Pro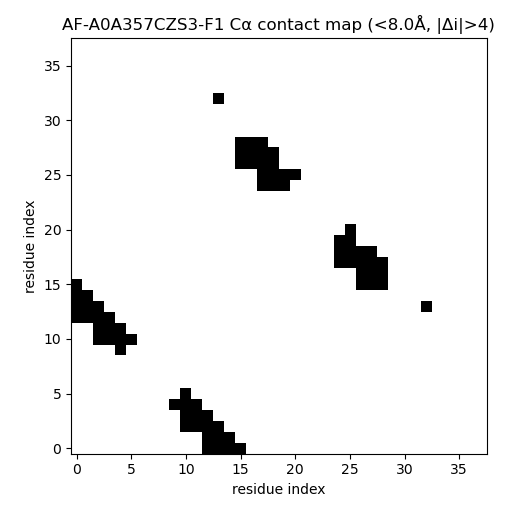tein AF-A0A357CZS3-F1 (afdb_monomer)

Solvent-accessible surface area (backbone atoms only — not comparable to full-atom values): 2762 Å² total; per-residue (Å²): 94,65,68,54,74,46,88,100,76,53,72,52,73,52,77,62,53,69,46,82,52,99,90,51,72,47,75,76,56,81,74,83,91,66,93,82,86,134

Foldseek 3Di:
DAKDDDPPPDIDGDDWDWDQDPVGIDTPDDDDPDDDDD

Sequence (38 aa):
EPGIYIPGKYGVRIEDIIIVTENGCENLTRSPKQLIEI

pLDDT: mean 96.75, std 1.82, range [90.38, 98.38]

Structure (mmCIF, N/CA/C/O backbone):
data_AF-A0A357CZS3-F1
#
_entry.id   AF-A0A357CZS3-F1
#
loop_
_atom_site.group_PDB
_atom_site.id
_atom_site.type_symbol
_atom_site.label_atom_id
_atom_site.label_alt_id
_atom_site.label_comp_id
_atom_site.label_asym_id
_atom_site.label_entity_id
_atom_site.label_seq_id
_atom_site.pdbx_PDB_ins_code
_atom_site.Cartn_x
_atom_site.Cartn_y
_atom_site.Cartn_z
_atom_site.occupancy
_atom_site.B_iso_or_equiv
_atom_site.auth_seq_id
_atom_site.auth_comp_id
_atom_site.auth_asym_id
_atom_site.auth_atom_id
_atom_site.pdbx_PDB_model_num
ATOM 1 N N . GLU A 1 1 ? -1.551 3.057 -2.068 1.00 90.81 1 GLU A N 1
ATOM 2 C CA . GLU A 1 1 ? -2.933 3.313 -1.608 1.00 90.81 1 GLU A CA 1
ATOM 3 C C . GLU A 1 1 ? -3.819 2.190 -2.134 1.00 90.81 1 GLU A C 1
ATOM 5 O O . GLU A 1 1 ? -3.513 1.693 -3.218 1.00 90.81 1 GLU A O 1
ATOM 10 N N . PRO A 1 2 ? -4.783 1.688 -1.340 1.00 95.94 2 PRO A N 1
ATOM 11 C CA . PRO A 1 2 ? -5.955 2.473 -0.920 1.00 95.94 2 PRO A CA 1
ATOM 12 C C . PRO A 1 2 ? -6.095 2.726 0.597 1.00 95.94 2 PRO A C 1
ATOM 14 O O . PRO A 1 2 ? -5.344 2.194 1.418 1.00 95.94 2 PRO A O 1
ATOM 17 N N . GLY A 1 3 ? -7.095 3.543 0.962 1.00 9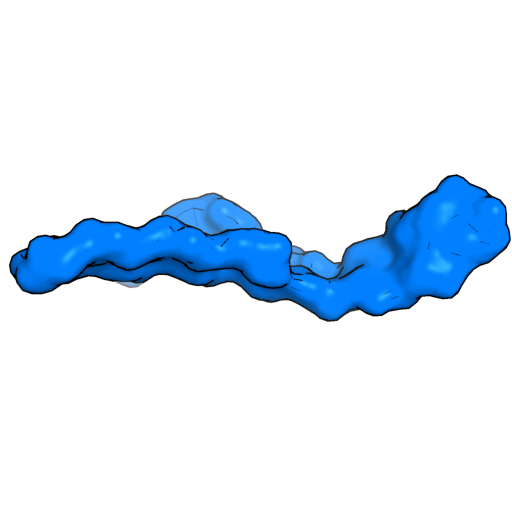7.44 3 GLY A N 1
ATOM 18 C CA . GLY A 1 3 ? -7.524 3.786 2.344 1.00 97.44 3 GLY A CA 1
ATOM 19 C C . GLY A 1 3 ? -9.039 3.662 2.535 1.00 97.44 3 GLY A C 1
ATOM 20 O O . GLY A 1 3 ? -9.814 3.922 1.616 1.00 97.44 3 GLY A O 1
ATOM 21 N N . ILE A 1 4 ? -9.452 3.253 3.735 1.00 97.94 4 ILE A N 1
ATOM 22 C CA . ILE A 1 4 ? -10.848 3.127 4.171 1.00 97.94 4 ILE A CA 1
ATOM 23 C C . ILE A 1 4 ? -11.041 4.001 5.406 1.00 97.94 4 ILE A C 1
ATOM 25 O O . ILE A 1 4 ? -10.264 3.921 6.358 1.00 97.94 4 ILE A O 1
ATOM 29 N N . TYR A 1 5 ? -12.106 4.801 5.406 1.00 97.81 5 TYR A N 1
ATOM 30 C CA . TYR A 1 5 ? -12.412 5.745 6.476 1.00 97.81 5 TYR A CA 1
ATOM 31 C C . TYR A 1 5 ? -13.866 5.594 6.915 1.00 97.81 5 TYR A C 1
ATOM 33 O O . TYR A 1 5 ? -14.778 5.634 6.090 1.00 97.81 5 TYR A O 1
ATOM 41 N N . ILE A 1 6 ? -14.082 5.442 8.221 1.00 98.12 6 ILE A N 1
ATOM 42 C CA . ILE A 1 6 ? -15.401 5.402 8.851 1.00 98.12 6 ILE A CA 1
ATOM 43 C C . ILE A 1 6 ? -15.567 6.698 9.657 1.00 98.12 6 ILE A C 1
ATOM 45 O O . ILE A 1 6 ? -14.895 6.858 10.685 1.00 98.12 6 ILE A O 1
ATOM 49 N N . PRO A 1 7 ? -16.445 7.624 9.225 1.00 98.06 7 PRO A N 1
ATOM 50 C CA . PRO A 1 7 ? -16.639 8.904 9.899 1.00 98.06 7 PRO A CA 1
ATOM 51 C C . PRO A 1 7 ? -16.928 8.748 11.396 1.00 98.06 7 PRO A C 1
ATOM 53 O O . PRO A 1 7 ? -17.737 7.914 11.800 1.00 98.06 7 PRO A O 1
ATOM 56 N N . GLY A 1 8 ? -16.245 9.548 12.219 1.00 97.12 8 GLY A N 1
ATOM 57 C CA . GLY A 1 8 ? -16.411 9.551 13.677 1.00 97.12 8 GLY A CA 1
ATOM 58 C C . GLY A 1 8 ? -15.900 8.299 14.402 1.00 97.12 8 GLY A C 1
ATOM 59 O O . GLY A 1 8 ? -16.1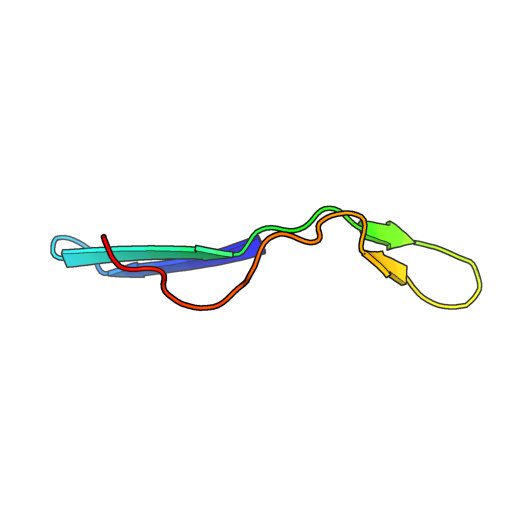19 8.182 15.604 1.00 97.12 8 GLY A O 1
ATOM 60 N N . LYS A 1 9 ? -15.239 7.367 13.702 1.00 97.31 9 LYS A N 1
ATOM 61 C CA . LYS A 1 9 ? -14.627 6.171 14.296 1.00 97.31 9 LYS A CA 1
ATOM 62 C C . LYS A 1 9 ? -13.134 6.102 13.996 1.00 97.31 9 LYS A C 1
ATOM 64 O O . LYS A 1 9 ? -12.332 6.560 14.800 1.00 97.31 9 LYS A O 1
ATOM 69 N N . TYR A 1 10 ? -12.770 5.534 12.847 1.00 96.69 10 TYR A N 1
ATOM 70 C CA . TYR A 1 10 ? -11.388 5.193 12.509 1.00 96.69 10 TYR A CA 1
ATOM 71 C C . TYR A 1 10 ? -11.146 5.296 11.004 1.00 96.69 10 TYR A C 1
ATOM 73 O O . TYR A 1 10 ? -12.083 5.282 10.204 1.00 96.69 10 TYR A O 1
ATOM 81 N N . GLY A 1 11 ? -9.874 5.333 10.621 1.00 97.19 11 GLY A N 1
ATOM 82 C CA . GLY A 1 11 ? -9.437 5.173 9.243 1.00 97.19 11 GLY A CA 1
ATOM 83 C C . GLY A 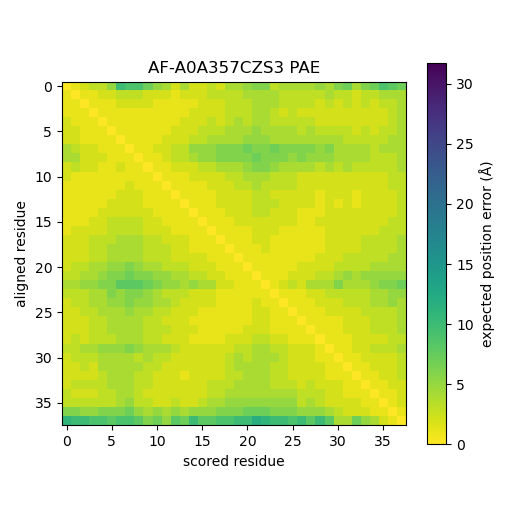1 11 ? -8.155 4.359 9.179 1.00 97.19 11 GLY A C 1
ATOM 84 O O . GLY A 1 11 ? -7.347 4.394 10.104 1.00 97.19 11 GLY A O 1
ATOM 85 N N . VAL A 1 12 ? -7.981 3.623 8.088 1.00 97.19 12 VAL A N 1
ATOM 86 C CA . VAL A 1 12 ? -6.776 2.844 7.794 1.00 97.19 12 VAL A CA 1
ATOM 87 C C . VAL A 1 12 ? -6.366 3.135 6.361 1.00 97.19 12 VAL A C 1
ATOM 89 O O . VAL A 1 12 ? -7.207 3.160 5.464 1.00 97.19 12 VAL A O 1
ATOM 92 N N . ARG A 1 13 ? -5.068 3.329 6.136 1.00 97.62 13 ARG A N 1
ATOM 93 C CA . ARG A 1 13 ? -4.484 3.459 4.802 1.00 97.62 13 ARG A CA 1
ATOM 94 C C . ARG A 1 13 ? -3.245 2.587 4.711 1.00 97.62 13 ARG A C 1
ATOM 96 O O . ARG A 1 13 ? -2.393 2.648 5.591 1.00 97.62 13 ARG A O 1
ATOM 103 N N . ILE A 1 14 ? -3.154 1.809 3.636 1.00 97.38 14 ILE A N 1
ATOM 104 C CA . ILE A 1 14 ? -1.944 1.068 3.281 1.00 97.38 14 ILE A CA 1
ATOM 105 C C . ILE A 1 14 ? -1.392 1.683 2.000 1.00 97.38 14 ILE A C 1
ATOM 107 O O . ILE A 1 14 ? -2.08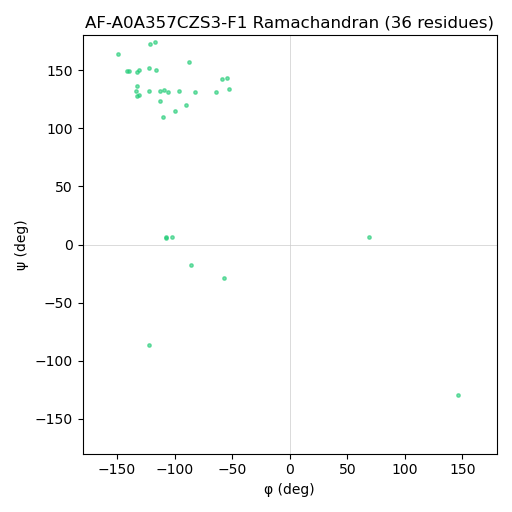1 1.801 0.981 1.00 97.38 14 ILE A O 1
ATOM 111 N N . GLU A 1 15 ? -0.140 2.112 2.059 1.00 97.88 15 GLU A N 1
ATOM 112 C CA . GLU A 1 15 ? 0.507 2.855 0.992 1.00 97.88 15 GLU A CA 1
ATOM 113 C C . GLU A 1 15 ? 1.887 2.280 0.705 1.00 97.88 15 GLU A C 1
ATOM 115 O O . GLU A 1 15 ? 2.699 2.119 1.611 1.00 97.88 15 GLU A O 1
ATOM 120 N N . ASP A 1 16 ? 2.117 1.989 -0.572 1.00 97.69 16 ASP A N 1
ATOM 121 C CA . ASP A 1 16 ? 3.381 1.513 -1.109 1.00 97.69 16 ASP A CA 1
ATOM 122 C C . ASP A 1 16 ? 3.701 2.325 -2.370 1.00 97.69 16 ASP A C 1
ATOM 124 O O . ASP A 1 16 ? 2.789 2.727 -3.102 1.00 97.69 16 ASP A O 1
ATOM 128 N N . ILE A 1 17 ? 4.993 2.531 -2.630 1.00 98.00 17 ILE A N 1
ATOM 129 C CA . ILE A 1 17 ? 5.508 3.086 -3.884 1.00 98.00 17 ILE A CA 1
ATOM 130 C C . ILE A 1 17 ? 5.925 1.921 -4.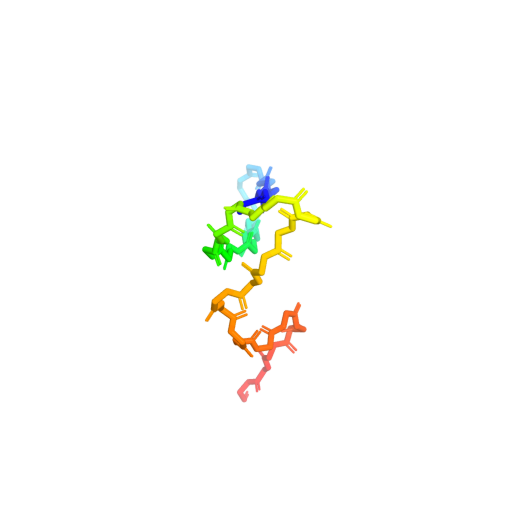777 1.00 98.00 17 ILE A C 1
ATOM 132 O O . ILE A 1 17 ? 6.650 1.025 -4.340 1.00 98.00 17 ILE A O 1
ATOM 136 N N . ILE A 1 18 ? 5.501 1.953 -6.040 1.00 97.75 18 ILE A N 1
ATOM 137 C CA . ILE A 1 18 ? 5.866 0.941 -7.032 1.00 97.75 18 ILE A CA 1
ATOM 138 C C . ILE A 1 18 ? 6.551 1.567 -8.250 1.00 97.75 18 ILE A C 1
ATOM 140 O O . ILE A 1 18 ? 6.268 2.710 -8.612 1.00 97.75 18 ILE A O 1
ATOM 144 N N . ILE A 1 19 ? 7.415 0.796 -8.907 1.00 98.19 19 ILE A N 1
ATOM 145 C CA . ILE A 1 19 ? 7.950 1.096 -10.240 1.00 98.19 19 ILE A CA 1
ATOM 146 C C . ILE A 1 19 ? 7.274 0.167 -11.242 1.00 98.19 19 ILE A C 1
ATOM 148 O O . ILE A 1 19 ? 7.232 -1.042 -11.031 1.00 98.19 19 ILE A O 1
ATOM 152 N N . VAL A 1 20 ? 6.768 0.719 -12.343 1.00 98.12 20 VAL A N 1
ATOM 153 C CA . VAL A 1 20 ? 6.282 -0.077 -13.477 1.00 98.12 20 VAL A CA 1
ATOM 154 C C . VAL A 1 20 ? 7.471 -0.477 -14.347 1.00 98.12 20 VAL A C 1
ATOM 156 O O . VAL A 1 20 ? 8.299 0.364 -14.696 1.00 98.12 20 VAL A O 1
ATOM 159 N N . THR A 1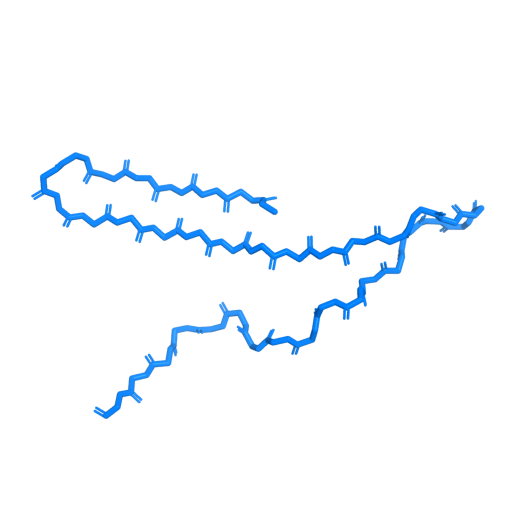 21 ? 7.554 -1.753 -14.697 1.00 98.19 21 THR A N 1
ATOM 160 C CA . THR A 1 21 ? 8.591 -2.323 -15.562 1.00 98.19 21 THR A CA 1
ATOM 161 C C . THR A 1 21 ? 7.948 -2.966 -16.787 1.00 98.19 21 THR A C 1
ATOM 163 O O . THR A 1 21 ? 6.728 -3.104 -16.866 1.00 98.19 21 THR A O 1
ATOM 166 N N . GLU A 1 22 ? 8.761 -3.393 -17.753 1.00 98.38 22 GLU A N 1
ATOM 167 C CA . GLU A 1 22 ? 8.276 -4.112 -18.941 1.00 98.38 22 GLU A CA 1
ATOM 168 C C . GLU A 1 22 ? 7.490 -5.395 -18.608 1.00 98.38 22 GLU A C 1
ATOM 170 O O . GLU A 1 22 ? 6.579 -5.763 -19.343 1.00 98.38 22 GLU A O 1
ATOM 175 N N . ASN A 1 23 ? 7.802 -6.045 -17.480 1.00 97.88 23 ASN A N 1
ATOM 176 C CA . ASN A 1 23 ? 7.249 -7.347 -17.098 1.00 97.88 23 ASN A CA 1
ATOM 177 C C . ASN A 1 23 ? 6.236 -7.256 -15.939 1.00 97.88 23 ASN A C 1
ATOM 179 O O . ASN A 1 23 ? 5.793 -8.288 -15.435 1.00 97.88 23 ASN A O 1
ATOM 183 N N . GLY A 1 24 ? 5.876 -6.049 -15.484 1.00 97.69 24 GLY A N 1
ATOM 184 C CA . GLY A 1 24 ? 4.924 -5.849 -14.388 1.00 97.69 24 GLY A CA 1
ATOM 185 C C . GLY A 1 24 ? 5.245 -4.634 -13.521 1.00 97.69 24 GLY A C 1
ATOM 186 O O . GLY A 1 24 ? 5.434 -3.529 -14.023 1.00 97.69 24 GLY A O 1
ATOM 187 N N . CYS A 1 25 ? 5.281 -4.822 -12.201 1.00 97.56 25 CYS A N 1
ATOM 188 C CA . CYS A 1 25 ? 5.703 -3.786 -11.266 1.00 97.56 25 CYS A CA 1
ATOM 189 C C . CYS A 1 25 ? 6.576 -4.343 -10.138 1.00 97.56 25 CYS A C 1
ATOM 191 O O . CYS A 1 25 ? 6.426 -5.490 -9.718 1.00 97.56 25 CYS A O 1
ATOM 193 N N . GLU A 1 26 ? 7.483 -3.510 -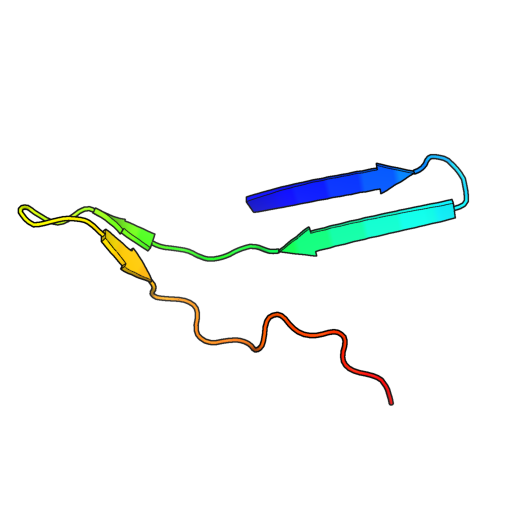9.638 1.00 97.69 26 GLU A N 1
ATOM 194 C CA . GLU A 1 26 ? 8.291 -3.781 -8.453 1.00 97.69 26 GLU A CA 1
ATOM 195 C C . GLU A 1 26 ? 7.835 -2.882 -7.303 1.00 97.69 26 GLU A C 1
ATOM 197 O O . GLU A 1 26 ? 7.660 -1.676 -7.476 1.00 97.69 26 GLU A O 1
ATOM 202 N N . ASN A 1 27 ? 7.656 -3.467 -6.118 1.00 97.12 27 ASN A N 1
ATOM 203 C CA . ASN A 1 27 ? 7.300 -2.731 -4.910 1.00 97.12 27 ASN A CA 1
ATOM 204 C C . ASN A 1 27 ? 8.557 -2.282 -4.155 1.00 97.12 27 ASN A C 1
ATOM 206 O O . ASN A 1 27 ? 9.353 -3.109 -3.705 1.00 97.12 27 ASN A O 1
ATOM 210 N N . LEU A 1 28 ? 8.709 -0.969 -3.985 1.00 97.88 28 LEU A N 1
ATOM 211 C CA . LEU A 1 28 ? 9.838 -0.361 -3.281 1.00 97.88 28 LEU A CA 1
ATOM 212 C C . LEU A 1 28 ? 9.621 -0.278 -1.765 1.00 97.88 28 LEU A C 1
ATOM 214 O O . LEU A 1 28 ? 10.577 -0.107 -1.008 1.00 97.88 28 LEU A O 1
ATOM 218 N N . THR A 1 29 ? 8.381 -0.407 -1.296 1.00 97.56 29 THR A N 1
ATOM 219 C CA . THR A 1 29 ? 8.014 -0.247 0.111 1.00 97.56 29 THR A CA 1
ATOM 220 C C . THR A 1 29 ? 7.863 -1.610 0.791 1.00 97.56 29 THR A C 1
ATOM 222 O O . THR A 1 29 ? 6.957 -2.392 0.507 1.00 97.56 29 THR A O 1
ATOM 225 N N . ARG A 1 30 ? 8.738 -1.900 1.763 1.00 95.88 30 ARG A N 1
ATOM 226 C CA . ARG A 1 30 ? 8.798 -3.205 2.460 1.00 95.88 30 ARG A CA 1
ATOM 227 C C . ARG A 1 30 ? 8.275 -3.193 3.896 1.00 95.88 30 ARG A C 1
ATOM 229 O O . ARG A 1 30 ? 8.382 -4.201 4.586 1.00 95.88 30 ARG A O 1
ATOM 236 N N . SER A 1 31 ? 7.697 -2.079 4.343 1.00 95.50 31 SER A N 1
ATOM 237 C CA . SER A 1 31 ? 7.070 -1.977 5.668 1.00 95.50 31 SER A CA 1
ATOM 238 C C . SER A 1 31 ? 6.024 -3.085 5.861 1.00 95.50 31 SER A C 1
ATOM 240 O O . SER A 1 31 ? 5.346 -3.396 4.881 1.00 95.50 31 SER A O 1
ATOM 242 N N . PRO A 1 32 ? 5.860 -3.683 7.058 1.00 95.31 32 PRO A N 1
ATOM 243 C CA . PRO A 1 32 ? 4.799 -4.656 7.315 1.00 95.31 32 PRO A CA 1
ATOM 244 C C . PRO A 1 32 ? 3.412 -4.051 7.065 1.00 95.31 32 PRO A C 1
ATOM 246 O O . PRO A 1 32 ? 3.173 -2.890 7.380 1.00 95.31 32 PRO A O 1
ATOM 249 N N . LYS A 1 33 ? 2.494 -4.844 6.504 1.00 95.06 33 LYS A N 1
ATOM 250 C CA . LYS A 1 33 ? 1.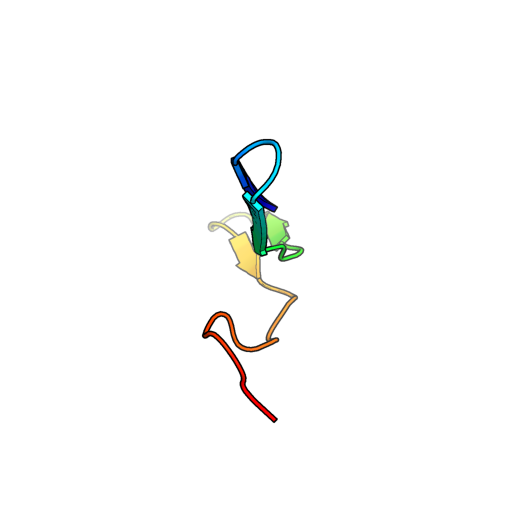105 -4.431 6.210 1.00 95.06 33 LYS A CA 1
ATOM 251 C C . LYS A 1 33 ? 0.096 -4.960 7.236 1.00 95.06 33 LYS A C 1
ATOM 253 O O . LYS A 1 33 ? -1.110 -4.841 7.047 1.00 95.06 33 LYS A O 1
ATOM 258 N N . GLN A 1 34 ? 0.597 -5.591 8.293 1.00 95.94 34 GLN A N 1
ATOM 259 C CA . GLN A 1 34 ? -0.201 -6.110 9.397 1.00 95.94 34 GLN A CA 1
ATOM 260 C C . GLN A 1 34 ? -0.402 -5.013 10.446 1.00 95.94 34 GLN A C 1
ATOM 262 O O . GLN A 1 34 ? 0.396 -4.079 10.527 1.00 95.94 34 GLN A O 1
ATOM 267 N N . LEU A 1 35 ? -1.454 -5.135 11.253 1.00 95.31 35 LEU A N 1
ATOM 268 C CA . LEU A 1 35 ? -1.630 -4.278 12.420 1.00 95.31 35 LEU A CA 1
ATOM 269 C C . LEU A 1 35 ? -0.484 -4.536 13.410 1.00 95.31 35 LEU A C 1
ATOM 271 O O . LEU A 1 35 ? -0.180 -5.689 13.711 1.00 95.31 35 LEU A O 1
ATOM 275 N N . ILE A 1 36 ? 0.150 -3.467 13.886 1.00 95.31 36 ILE A N 1
ATOM 276 C CA . ILE A 1 36 ? 1.203 -3.514 14.904 1.00 95.31 36 ILE A CA 1
ATOM 277 C C . ILE A 1 36 ? 0.646 -2.854 16.165 1.00 95.31 36 ILE A C 1
ATOM 279 O O . ILE A 1 36 ? 0.087 -1.761 16.086 1.00 95.31 36 ILE A O 1
ATOM 283 N N . GLU A 1 37 ? 0.813 -3.512 17.309 1.00 93.62 37 GLU A N 1
ATOM 284 C CA . GLU A 1 37 ? 0.393 -3.035 18.631 1.00 93.62 37 GLU A CA 1
ATOM 285 C C . GLU A 1 37 ? 1.633 -2.837 19.518 1.00 93.62 37 GLU A C 1
ATOM 287 O O . GLU A 1 37 ? 2.652 -3.501 19.306 1.00 93.62 37 GLU A O 1
ATOM 292 N N . ILE A 1 38 ? 1.568 -1.885 20.454 1.00 90.38 38 ILE A N 1
ATOM 293 C CA . ILE A 1 38 ? 2.675 -1.495 21.349 1.00 90.38 38 ILE A CA 1
ATOM 294 C C . ILE A 1 38 ? 2.413 -2.038 22.749 1.00 90.38 38 ILE A C 1
ATOM 296 O O . ILE A 1 38 ? 1.263 -1.877 23.216 1.00 90.38 38 ILE A O 1
#

Radius of gyration: 13.73 Å; Cα contacts (8 Å, |Δi|>4): 37; chains: 1; bounding box: 26×17×40 Å

Secondary structure (DSSP, 8-state):
--EEEETTTEEEE----EEEETTEEEE---S--S----

Mean predicted aligned error: 2.74 Å